Protein AF-A0A1E1W5B9-F1 (afdb_monomer)

Sequence (119 aa):
MSLGGGQNPEGPNAGGIFVQFNQDCTSLVAGSSSGYHLFALTADDGLEEIYASRSGQDTCLVDRLFSSSLVAVVTVAAPRKLIVCHYKKGTEICNYSYSNTILAVKLNRSVSSELRASE

Secondary structure (DSSP, 8-state):
----------STTSS--EEEE-TTSSEEEEEETTEEEEEEEPTTS-EEEEEE--S---EEEEEE-TTSSEEEEEETTEEEEEEEEETTTTEEEEEEE-SS--------SS--S------

Solvent-accessible surface area (backbone atoms only — not comparable to full-atom values): 7371 Å² total; per-residue (Å²): 138,87,84,87,79,88,80,80,75,91,52,103,63,80,73,50,76,48,76,43,66,26,87,79,68,52,29,36,33,42,30,24,56,59,15,43,35,36,30,37,55,45,98,83,80,42,79,44,81,78,46,69,52,83,79,56,48,32,39,75,46,69,40,47,38,59,94,57,54,42,36,40,40,25,29,64,92,41,44,32,36,45,36,32,28,32,69,89,77,72,41,79,76,47,78,46,80,51,97,56,72,65,88,78,78,82,72,72,95,66,85,66,93,65,87,70,74,84,126

InterPro domains:
  IPR048720 PROPPIN [PF21032] (20-110)
  IPR048720 PROPPIN [PTHR11227] (17-110)

Mean predicted aligned error: 9.06 Å

Nearest PDB structures (foldseek):
  7xfr-assembly1_C-2  TM=9.505E-01  e=5.021E-10  Homo sapiens
  7f69-assembly1_A  TM=9.357E-01  e=1.981E-09  Homo sapiens
  7mu2-assembly1_A  TM=9.434E-01  e=2.910E-09  Homo sapiens
  7mu2-assembly2_C  TM=9.429E-01  e=3.625E-09  Homo sapiens
  5g04-assembly1_R  TM=6.379E-01  e=1.544E-02  Homo sapiens

pLDDT: mean 82.88, std 21.17, range [27.62, 97.56]

Foldseek 3Di:
DDDDDDDDPPDPPPFDWDKDAAPVNQKMWIFTLQGIWIWGQDPVRDTDTPDDDPPRFHWDAWYDEHPAQWIWTATPVQQQWIWIARRVVRDTDDIDGDPDGQPYDHDYPDPPVDPDPPD

Structure (mmCIF, N/CA/C/O backbone):
data_AF-A0A1E1W5B9-F1
#
_entry.id   AF-A0A1E1W5B9-F1
#
loop_
_atom_site.group_PDB
_atom_site.id
_atom_site.type_symbol
_atom_site.label_atom_id
_atom_site.label_alt_id
_atom_site.label_comp_id
_atom_site.label_asym_id
_atom_site.label_entity_id
_atom_site.label_seq_id
_atom_site.pdbx_PDB_ins_code
_atom_site.Cartn_x
_atom_site.Cartn_y
_atom_site.Cartn_z
_atom_site.occupancy
_atom_site.B_iso_or_equiv
_atom_site.auth_seq_id
_atom_site.auth_comp_id
_atom_site.auth_asym_id
_atom_site.auth_atom_id
_atom_site.pdbx_PDB_model_num
ATOM 1 N N . MET A 1 1 ? 1.261 -19.633 42.715 1.00 42.25 1 MET A N 1
ATOM 2 C CA . MET A 1 1 ? 1.049 -20.311 41.418 1.00 42.25 1 MET A CA 1
ATOM 3 C C . MET A 1 1 ? -0.449 -20.350 41.161 1.00 42.25 1 MET A C 1
ATOM 5 O O . MET A 1 1 ? -1.175 -20.672 42.092 1.00 42.25 1 MET A O 1
ATOM 9 N N . SER A 1 2 ? -0.866 -20.038 39.932 1.00 40.19 2 SER A N 1
ATOM 10 C CA . SER A 1 2 ? -2.245 -19.935 39.417 1.00 40.19 2 SER A CA 1
ATOM 11 C C . SER A 1 2 ? -2.853 -18.528 39.330 1.00 40.19 2 SER A C 1
ATOM 13 O O . SER A 1 2 ? -2.417 -17.604 40.013 1.00 40.19 2 SER A O 1
ATOM 15 N N . LEU A 1 3 ? -3.886 -18.471 38.479 1.00 33.56 3 LEU A N 1
ATOM 16 C CA . LEU A 1 3 ? -4.532 -17.383 37.730 1.00 33.56 3 LEU A CA 1
ATOM 17 C C . LEU A 1 3 ? -3.819 -17.113 36.389 1.00 33.56 3 LEU A C 1
ATOM 19 O O . LEU A 1 3 ? -2.751 -16.524 36.366 1.00 33.56 3 LEU A O 1
ATOM 23 N N . GLY A 1 4 ? -4.275 -17.589 35.227 1.00 33.34 4 GLY A N 1
ATOM 24 C CA . GLY A 1 4 ? -5.644 -17.859 34.782 1.00 33.34 4 GLY A CA 1
ATOM 25 C C . GLY A 1 4 ? -6.037 -16.779 33.771 1.00 33.34 4 GLY A C 1
ATOM 26 O O . GLY A 1 4 ? -6.157 -15.619 34.142 1.00 33.34 4 GLY A O 1
ATOM 27 N N . GLY A 1 5 ? -6.210 -17.155 32.503 1.00 27.62 5 GLY A N 1
ATOM 28 C CA . GLY A 1 5 ? -6.624 -16.232 31.446 1.00 27.62 5 GLY A CA 1
ATOM 29 C C . GLY A 1 5 ? -6.317 -16.775 30.057 1.00 27.62 5 GLY A C 1
ATOM 30 O O . GLY A 1 5 ? -5.319 -16.399 29.453 1.00 27.62 5 GLY A O 1
ATOM 31 N N . GLY A 1 6 ? -7.164 -17.682 29.565 1.00 37.00 6 GLY A N 1
ATOM 32 C CA . GLY A 1 6 ? -7.157 -18.066 28.159 1.00 37.00 6 GLY A CA 1
ATOM 33 C C . GLY A 1 6 ? -7.501 -16.857 27.291 1.00 37.00 6 GLY A C 1
ATOM 34 O O . GLY A 1 6 ? -8.559 -16.257 27.456 1.00 37.00 6 GLY A O 1
ATOM 35 N N . GLN A 1 7 ? -6.605 -16.508 26.373 1.00 36.47 7 GLN A N 1
ATOM 36 C CA . GLN A 1 7 ? -6.922 -15.659 25.232 1.00 36.47 7 GLN A CA 1
ATOM 37 C C . GLN A 1 7 ? -6.970 -16.563 24.010 1.00 36.47 7 GLN A C 1
ATOM 39 O O . GLN A 1 7 ? -5.952 -17.023 23.506 1.00 36.47 7 GLN A O 1
ATOM 44 N N . ASN A 1 8 ? -8.199 -16.870 23.617 1.00 38.88 8 ASN A N 1
ATOM 45 C CA . ASN A 1 8 ? -8.548 -17.515 22.368 1.00 38.88 8 ASN A CA 1
ATOM 46 C C . ASN A 1 8 ? -8.390 -16.468 21.245 1.00 38.88 8 ASN A C 1
ATOM 48 O O . ASN A 1 8 ? -9.117 -15.472 21.286 1.00 38.88 8 ASN A O 1
ATOM 52 N N . PR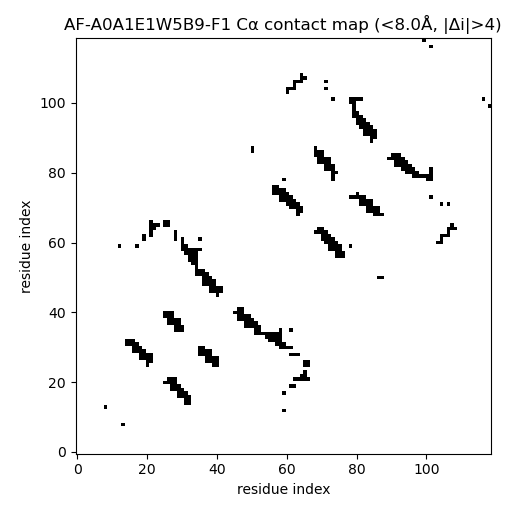O A 1 9 ? -7.469 -16.608 20.273 1.00 41.28 9 PRO A N 1
ATOM 53 C CA . PRO A 1 9 ? -7.375 -15.671 19.168 1.00 41.28 9 PRO A CA 1
ATOM 54 C C . PRO A 1 9 ? -8.223 -16.190 17.998 1.00 41.28 9 PRO A C 1
ATOM 56 O O . PRO A 1 9 ? -7.698 -16.576 16.960 1.00 41.28 9 PRO A O 1
ATOM 59 N N . GLU A 1 10 ? -9.547 -16.215 18.151 1.00 40.22 10 GLU A N 1
ATOM 60 C CA . GLU A 1 10 ? -10.468 -16.483 17.034 1.00 40.22 10 GLU A CA 1
ATOM 61 C C . GLU A 1 10 ? -10.787 -15.190 16.271 1.00 40.22 10 GLU A C 1
ATOM 63 O O . GLU A 1 10 ? -11.912 -14.697 16.228 1.00 40.22 10 GLU A O 1
ATOM 68 N N . GLY A 1 11 ? -9.750 -14.632 15.650 1.00 44.94 11 GLY A N 1
ATOM 69 C CA . GLY A 1 11 ? -9.855 -13.657 14.571 1.00 44.94 11 GLY A CA 1
ATOM 70 C C . GLY A 1 11 ? -8.772 -13.988 13.543 1.00 44.94 11 GLY A C 1
ATOM 71 O O . GLY A 1 11 ? -7.653 -14.292 13.953 1.00 44.94 11 GLY A O 1
ATOM 72 N N . PRO A 1 12 ? -9.045 -13.954 12.227 1.00 46.03 12 PRO A N 1
ATOM 73 C CA . PRO A 1 12 ? -8.188 -14.572 11.207 1.00 46.03 12 PRO A CA 1
ATOM 74 C C . PRO A 1 12 ? -6.785 -13.954 11.035 1.00 46.03 12 PRO A C 1
ATOM 76 O O . PRO A 1 12 ? -6.081 -14.336 10.111 1.00 46.03 12 PRO A O 1
ATOM 79 N N . ASN A 1 13 ? -6.356 -13.019 11.891 1.00 47.75 13 ASN A N 1
ATOM 80 C CA . ASN A 1 13 ? -5.062 -12.342 11.794 1.00 47.75 13 ASN A CA 1
ATOM 81 C C . ASN A 1 13 ? -4.496 -11.891 13.156 1.00 47.75 13 ASN A C 1
ATOM 83 O O . ASN A 1 13 ? -4.023 -10.766 13.310 1.00 47.75 13 ASN A O 1
ATOM 87 N N . ALA A 1 14 ? -4.499 -12.765 14.163 1.00 46.81 14 ALA A N 1
ATOM 88 C CA . ALA A 1 14 ? -3.685 -12.556 15.363 1.00 46.81 14 ALA A CA 1
ATOM 89 C C . ALA A 1 14 ? -2.198 -12.850 15.055 1.00 46.81 14 ALA A C 1
ATOM 91 O O . ALA A 1 14 ? -1.689 -13.921 15.370 1.00 46.81 14 ALA A O 1
ATOM 92 N N . GLY A 1 15 ? -1.512 -11.917 14.383 1.00 55.44 15 GLY A N 1
ATOM 93 C CA . GLY A 1 15 ? -0.068 -12.004 14.102 1.00 55.44 15 GLY A CA 1
ATOM 94 C C . GLY A 1 15 ? 0.327 -12.699 12.791 1.00 55.44 15 GLY A C 1
ATOM 95 O O . GLY A 1 15 ? 1.470 -13.130 12.654 1.00 55.44 15 GLY A O 1
ATOM 96 N N . GLY A 1 16 ? -0.596 -12.822 11.834 1.00 73.12 16 GLY A N 1
ATOM 97 C CA . GLY A 1 16 ? -0.326 -13.404 10.517 1.00 73.12 16 GLY A CA 1
ATOM 98 C C . GLY A 1 16 ? 0.474 -12.476 9.595 1.00 73.12 16 GLY A C 1
ATOM 99 O O . GLY A 1 16 ? 0.331 -11.255 9.643 1.00 73.12 16 GLY A O 1
ATOM 100 N N . ILE A 1 17 ? 1.305 -13.069 8.736 1.00 86.19 17 ILE A N 1
ATOM 101 C CA . ILE A 1 17 ? 1.922 -12.384 7.593 1.00 86.19 17 ILE A CA 1
ATOM 102 C C . ILE A 1 17 ? 0.958 -12.503 6.412 1.00 86.19 17 ILE A C 1
ATOM 104 O O . ILE A 1 17 ? 0.475 -13.600 6.128 1.00 86.19 17 ILE A O 1
ATOM 108 N N . PHE A 1 18 ? 0.705 -11.407 5.698 1.00 91.19 18 PHE A N 1
ATOM 109 C CA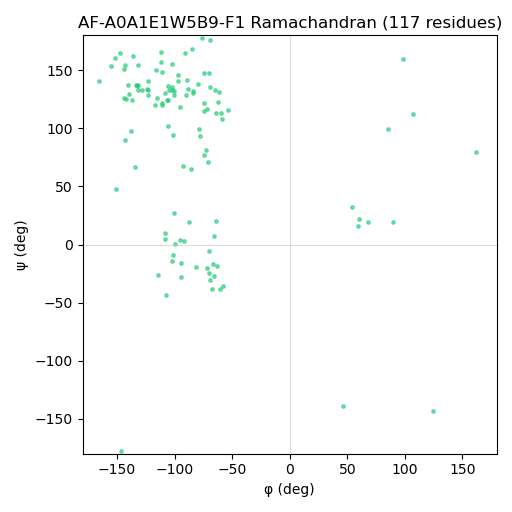 . PHE A 1 18 ? -0.022 -11.443 4.428 1.00 91.19 18 PHE A CA 1
ATOM 110 C C . PHE A 1 18 ? 0.872 -10.989 3.280 1.00 91.19 18 PHE A C 1
ATOM 112 O O . PHE A 1 18 ? 1.766 -10.163 3.461 1.00 91.19 18 PHE A O 1
ATOM 119 N N . VAL A 1 19 ? 0.608 -11.520 2.088 1.00 94.81 19 VAL A N 1
ATOM 120 C CA . VAL A 1 19 ? 1.316 -11.152 0.861 1.00 94.81 19 VAL A CA 1
ATOM 121 C C . VAL A 1 19 ? 0.308 -10.876 -0.244 1.00 94.81 19 VAL A C 1
ATOM 123 O O . VAL A 1 19 ? -0.665 -11.614 -0.402 1.00 94.81 19 VAL A O 1
ATOM 126 N N . GLN A 1 20 ? 0.535 -9.817 -1.016 1.00 94.88 20 GLN A N 1
ATOM 127 C CA . GLN A 1 20 ? -0.337 -9.438 -2.121 1.00 94.88 20 GLN A CA 1
ATOM 128 C C . GLN A 1 20 ? 0.464 -8.881 -3.294 1.00 94.88 20 GLN A C 1
ATOM 130 O O . GLN A 1 20 ? 1.206 -7.917 -3.138 1.00 94.88 20 GLN A O 1
ATOM 135 N N . PHE A 1 21 ? 0.272 -9.457 -4.481 1.00 96.62 21 PHE A N 1
ATOM 136 C CA . PHE A 1 21 ? 0.749 -8.853 -5.723 1.00 96.62 21 PHE A CA 1
ATOM 137 C C . PHE A 1 21 ? -0.056 -7.602 -6.066 1.00 96.62 21 PHE A C 1
ATOM 139 O O . PHE A 1 21 ? -1.264 -7.528 -5.814 1.00 96.62 21 PHE A O 1
ATOM 146 N N . ASN A 1 22 ? 0.617 -6.646 -6.696 1.00 95.88 22 ASN A N 1
ATOM 147 C CA . ASN A 1 22 ? -0.052 -5.561 -7.392 1.00 95.88 22 ASN A CA 1
ATOM 148 C C . ASN A 1 22 ? -0.772 -6.081 -8.659 1.00 95.88 22 ASN A C 1
ATOM 150 O O . ASN A 1 22 ? -0.702 -7.252 -9.029 1.00 95.88 22 ASN A O 1
ATOM 154 N N . GLN A 1 23 ? -1.491 -5.187 -9.328 1.00 95.38 23 GLN A N 1
ATOM 155 C CA . GLN A 1 23 ? -2.438 -5.496 -10.402 1.00 95.38 23 GLN A CA 1
ATOM 156 C C . GLN A 1 23 ? -1.784 -6.086 -11.663 1.00 95.38 23 GLN A C 1
ATOM 158 O O . GLN A 1 23 ? -2.458 -6.792 -12.406 1.00 95.38 23 GLN A O 1
ATOM 163 N N . ASP A 1 24 ? -0.510 -5.777 -11.923 1.00 95.25 24 ASP A N 1
ATOM 164 C CA . ASP A 1 24 ? 0.256 -6.247 -13.087 1.00 95.25 24 ASP A CA 1
ATOM 165 C C . ASP A 1 24 ? 1.325 -7.292 -12.727 1.00 95.25 24 ASP A C 1
ATOM 167 O O . ASP A 1 24 ? 2.151 -7.636 -13.568 1.00 95.25 24 ASP A O 1
ATOM 171 N N . CYS A 1 25 ? 1.305 -7.802 -11.490 1.00 95.44 25 CYS A N 1
ATOM 172 C CA . CYS A 1 25 ? 2.245 -8.804 -10.989 1.00 95.44 25 CYS A CA 1
ATOM 173 C C . CYS A 1 25 ? 3.724 -8.406 -11.148 1.00 95.44 25 CYS A C 1
ATOM 175 O O . CYS A 1 25 ? 4.567 -9.273 -11.339 1.00 95.44 25 CYS A O 1
ATOM 177 N N . THR A 1 26 ? 4.052 -7.114 -11.058 1.00 95.88 26 THR A N 1
ATOM 178 C CA . THR A 1 26 ? 5.443 -6.610 -11.102 1.00 95.88 26 THR A CA 1
ATOM 179 C C . THR A 1 26 ? 5.997 -6.255 -9.724 1.00 95.88 26 THR A C 1
ATOM 181 O O . THR A 1 26 ? 7.181 -5.959 -9.565 1.00 95.88 26 THR A O 1
ATOM 184 N N . SER A 1 27 ? 5.148 -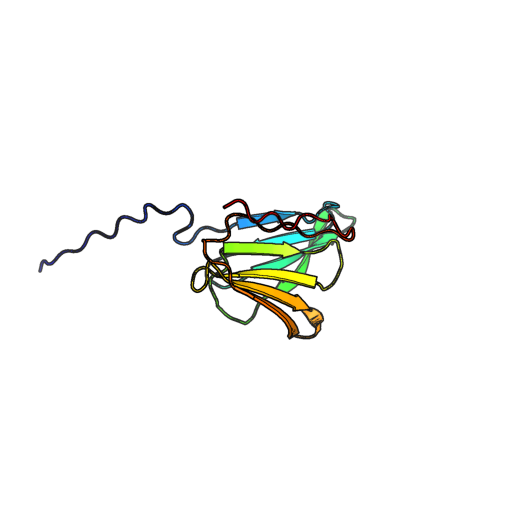6.253 -8.699 1.00 96.69 27 SER A N 1
ATOM 185 C CA . SER A 1 27 ? 5.560 -6.041 -7.318 1.00 96.69 27 SER A CA 1
ATOM 186 C C . SER A 1 27 ? 4.620 -6.739 -6.352 1.00 96.69 27 SER A C 1
ATOM 188 O O . SER A 1 27 ? 3.479 -7.056 -6.691 1.00 96.69 27 SER A O 1
ATOM 190 N N . LEU A 1 28 ? 5.095 -6.954 -5.133 1.00 96.62 28 LEU A N 1
ATOM 191 C CA . LEU A 1 28 ? 4.287 -7.483 -4.050 1.00 96.62 28 LEU A CA 1
ATOM 192 C C . LEU A 1 28 ? 4.462 -6.661 -2.782 1.00 96.62 28 LEU A C 1
ATOM 194 O O . LEU A 1 28 ? 5.481 -6.006 -2.557 1.00 96.62 28 LEU A O 1
ATOM 198 N N . VAL A 1 29 ? 3.437 -6.716 -1.952 1.00 96.69 29 VAL A N 1
ATOM 199 C CA . VAL A 1 29 ? 3.439 -6.204 -0.593 1.00 96.69 29 VAL A CA 1
ATOM 200 C C . VAL A 1 29 ? 3.499 -7.385 0.356 1.00 96.69 29 VAL A C 1
ATOM 202 O O . VAL A 1 29 ? 2.759 -8.346 0.157 1.00 96.69 29 VAL A O 1
ATOM 205 N N . ALA A 1 30 ? 4.326 -7.296 1.393 1.00 95.06 30 ALA A N 1
ATOM 206 C CA . ALA A 1 30 ? 4.277 -8.193 2.541 1.00 95.06 30 ALA A CA 1
ATOM 207 C C . ALA A 1 30 ? 3.945 -7.381 3.794 1.00 95.06 30 ALA A C 1
ATOM 209 O O . ALA A 1 30 ? 4.681 -6.455 4.131 1.00 95.06 30 ALA A O 1
ATOM 210 N N . GLY A 1 31 ? 2.843 -7.696 4.468 1.00 93.44 31 GLY A N 1
ATOM 211 C CA . GLY A 1 31 ? 2.457 -7.053 5.720 1.00 93.44 31 GLY A CA 1
ATOM 212 C C . GLY A 1 31 ? 2.555 -7.996 6.909 1.00 93.44 31 GLY A C 1
ATOM 213 O O . GLY A 1 31 ? 2.372 -9.206 6.780 1.00 93.44 31 GLY A O 1
ATOM 214 N N . SER A 1 32 ? 2.873 -7.427 8.064 1.00 90.81 32 SER A N 1
ATOM 215 C CA . SER A 1 32 ? 3.053 -8.112 9.340 1.00 90.81 32 SER A CA 1
ATOM 216 C C . SER A 1 32 ? 2.598 -7.214 10.500 1.00 90.81 32 SER A C 1
ATOM 218 O O . SER A 1 32 ? 2.160 -6.071 10.309 1.00 90.81 32 SER A O 1
ATOM 220 N N . SER A 1 33 ? 2.760 -7.705 11.730 1.00 88.81 33 SER A N 1
ATOM 221 C CA . SER A 1 33 ? 2.579 -6.904 12.946 1.00 88.81 33 SER A CA 1
ATOM 222 C C . SER A 1 33 ? 3.577 -5.745 13.068 1.00 88.81 33 SER A C 1
ATOM 224 O O . SER A 1 33 ? 3.318 -4.790 13.781 1.00 88.81 33 SER A O 1
ATOM 226 N N . SER A 1 34 ? 4.702 -5.760 12.347 1.00 87.81 34 SER A N 1
ATOM 227 C CA . SER A 1 34 ? 5.689 -4.671 12.386 1.00 87.81 34 SER A CA 1
ATOM 228 C C . SER A 1 34 ? 5.514 -3.630 11.274 1.00 87.81 34 SER A C 1
ATOM 230 O O . SER A 1 34 ? 6.329 -2.713 11.164 1.00 87.81 34 SER A O 1
ATOM 232 N N . GLY A 1 35 ? 4.475 -3.750 10.443 1.00 92.50 35 GLY A N 1
ATOM 233 C CA . GLY A 1 35 ? 4.217 -2.848 9.323 1.00 92.50 35 GLY A CA 1
ATOM 234 C C . GLY A 1 35 ? 4.101 -3.591 7.999 1.00 92.50 35 GLY A C 1
ATOM 235 O O . GLY A 1 35 ? 3.537 -4.677 7.937 1.00 92.50 35 GLY A O 1
ATOM 236 N N . TYR A 1 36 ? 4.606 -2.985 6.927 1.00 95.19 36 TYR A N 1
ATOM 237 C CA . TYR A 1 36 ? 4.599 -3.584 5.597 1.00 95.19 36 TYR A CA 1
ATOM 238 C C . TYR A 1 36 ? 5.868 -3.250 4.820 1.00 95.19 36 TYR A C 1
ATOM 240 O O . TYR A 1 36 ? 6.493 -2.209 5.035 1.00 95.19 36 TYR A O 1
ATOM 248 N N . HIS A 1 37 ? 6.194 -4.127 3.883 1.00 96.06 37 HIS A N 1
ATOM 249 C CA . HIS A 1 37 ? 7.320 -4.035 2.971 1.00 96.06 37 HIS A CA 1
ATOM 250 C C . HIS A 1 37 ? 6.800 -4.095 1.536 1.00 96.06 37 HIS A C 1
ATOM 252 O O . HIS A 1 37 ? 5.867 -4.842 1.235 1.00 96.06 37 HIS A O 1
ATOM 258 N N . LEU A 1 38 ? 7.384 -3.290 0.654 1.00 97.12 38 LEU A N 1
ATOM 259 C CA . LEU A 1 38 ? 7.118 -3.315 -0.779 1.00 97.12 38 LEU A CA 1
ATOM 260 C C . LEU A 1 38 ? 8.335 -3.905 -1.479 1.00 97.12 38 LEU A C 1
ATOM 262 O O . LEU A 1 38 ? 9.451 -3.423 -1.282 1.00 97.12 38 LEU A O 1
ATOM 266 N N . PHE A 1 39 ? 8.095 -4.871 -2.355 1.00 97.56 39 PHE A N 1
ATOM 267 C CA . PHE A 1 39 ? 9.127 -5.504 -3.161 1.00 97.56 39 PHE A CA 1
ATOM 268 C C . PHE A 1 39 ? 8.796 -5.374 -4.641 1.00 97.56 39 PHE A C 1
ATOM 270 O O . PHE A 1 39 ? 7.663 -5.637 -5.040 1.00 97.56 39 PHE A O 1
ATOM 277 N N . ALA A 1 40 ? 9.763 -4.975 -5.458 1.00 97.31 40 ALA A N 1
ATOM 278 C CA . ALA A 1 40 ? 9.677 -5.081 -6.909 1.00 97.31 40 ALA A CA 1
ATOM 279 C C . ALA A 1 40 ? 10.232 -6.437 -7.359 1.00 97.31 40 ALA A C 1
ATOM 281 O O . ALA A 1 40 ? 11.217 -6.916 -6.797 1.00 97.31 40 ALA A O 1
ATOM 282 N N . LEU A 1 41 ? 9.598 -7.039 -8.363 1.00 96.06 41 LEU A N 1
ATOM 283 C CA . LEU A 1 41 ? 10.151 -8.199 -9.053 1.00 96.06 41 LEU A CA 1
ATOM 284 C C . LEU A 1 41 ? 11.117 -7.719 -10.133 1.00 96.06 41 LEU A C 1
ATOM 286 O O . LEU A 1 41 ? 10.792 -6.812 -10.907 1.00 96.06 41 LEU A O 1
ATOM 290 N N . THR A 1 42 ? 12.302 -8.313 -10.174 1.00 93.44 42 THR A N 1
ATOM 291 C CA . THR A 1 42 ? 13.327 -7.997 -11.170 1.00 93.44 42 THR A CA 1
ATOM 292 C C . THR A 1 42 ? 13.191 -8.910 -12.393 1.00 93.44 42 THR A C 1
ATOM 294 O O . THR A 1 42 ? 12.486 -9.916 -12.367 1.00 93.44 42 THR A O 1
ATOM 297 N N . ALA A 1 43 ? 13.834 -8.547 -13.508 1.00 90.44 43 ALA A N 1
ATOM 298 C CA . ALA A 1 43 ? 13.732 -9.298 -14.766 1.00 90.44 43 ALA A CA 1
ATOM 299 C C . ALA A 1 43 ? 14.366 -10.704 -14.708 1.00 90.44 43 ALA A C 1
ATOM 301 O O . ALA A 1 43 ? 14.103 -11.530 -15.576 1.00 90.44 43 ALA A O 1
ATOM 302 N N . ASP A 1 44 ? 15.211 -10.948 -13.710 1.00 93.38 44 ASP A N 1
ATOM 303 C CA . ASP A 1 44 ? 15.890 -12.206 -13.401 1.00 93.38 44 ASP A CA 1
ATOM 304 C C . ASP A 1 44 ? 15.209 -12.982 -12.256 1.00 93.38 44 ASP A C 1
ATOM 306 O O . ASP A 1 44 ? 15.869 -13.732 -11.542 1.00 93.38 44 ASP A O 1
ATOM 310 N N . ASP A 1 45 ? 13.896 -12.791 -12.068 1.00 86.19 45 ASP A N 1
ATOM 311 C CA . ASP A 1 45 ? 13.068 -13.442 -11.036 1.00 86.19 45 ASP A CA 1
ATOM 312 C C . ASP A 1 45 ? 13.516 -13.169 -9.582 1.00 86.19 45 ASP A C 1
ATOM 314 O O . ASP A 1 45 ? 13.187 -13.908 -8.650 1.00 86.19 45 ASP A O 1
ATOM 318 N N . GLY A 1 46 ? 14.255 -12.081 -9.365 1.00 93.44 46 GLY A N 1
ATOM 319 C CA . GLY A 1 46 ? 14.661 -11.608 -8.047 1.00 93.44 46 GLY A CA 1
ATOM 320 C C . GLY A 1 46 ? 13.608 -10.732 -7.361 1.00 93.44 46 GLY A C 1
ATOM 321 O O . GLY A 1 46 ? 12.637 -10.267 -7.962 1.00 93.44 46 GLY A O 1
ATOM 322 N N . LEU A 1 47 ? 13.829 -10.484 -6.067 1.00 95.38 47 LEU A N 1
ATOM 323 C CA . LEU A 1 47 ? 13.069 -9.525 -5.264 1.00 95.38 47 LEU A CA 1
ATOM 324 C C . LEU A 1 47 ? 13.980 -8.381 -4.812 1.00 95.38 47 LEU A C 1
ATOM 326 O O . LEU A 1 47 ? 14.984 -8.611 -4.139 1.00 95.38 47 LEU A O 1
ATOM 330 N N . GLU A 1 48 ? 13.575 -7.148 -5.098 1.00 96.75 48 GLU A N 1
ATOM 331 C CA . GLU A 1 48 ? 14.207 -5.938 -4.570 1.00 96.75 48 GLU A CA 1
ATOM 332 C C . GLU A 1 48 ? 13.258 -5.249 -3.585 1.00 96.75 48 GLU A C 1
ATOM 334 O O . GLU A 1 48 ? 12.147 -4.866 -3.953 1.00 96.75 48 GLU A O 1
ATOM 339 N N . GLU A 1 49 ? 13.682 -5.055 -2.334 1.00 96.81 49 GLU A N 1
ATOM 340 C CA . GLU A 1 49 ? 12.923 -4.237 -1.385 1.00 96.81 49 GLU A CA 1
ATOM 341 C C . GLU A 1 49 ? 13.021 -2.757 -1.767 1.00 96.81 49 GLU A C 1
ATOM 343 O O . GLU A 1 49 ? 14.088 -2.150 -1.715 1.00 96.81 49 GLU A O 1
ATOM 348 N N . ILE A 1 50 ? 11.886 -2.151 -2.114 1.00 97.06 50 ILE A N 1
ATOM 349 C CA . ILE A 1 50 ? 11.824 -0.743 -2.535 1.00 97.06 50 ILE A CA 1
ATOM 350 C C . ILE A 1 50 ? 11.315 0.186 -1.428 1.00 97.06 50 ILE A C 1
ATOM 352 O O . ILE A 1 50 ? 11.382 1.412 -1.570 1.00 97.06 50 ILE A O 1
ATOM 356 N N . TYR A 1 51 ? 10.733 -0.376 -0.364 1.00 96.69 51 TYR A N 1
ATOM 357 C CA . TYR A 1 51 ? 10.258 0.367 0.799 1.00 96.69 51 TYR A CA 1
ATOM 358 C C . TYR A 1 51 ? 9.960 -0.560 1.979 1.00 96.69 51 TYR A C 1
ATOM 360 O O . TYR A 1 51 ? 9.310 -1.587 1.806 1.00 96.69 51 TYR A O 1
ATOM 368 N N . ALA A 1 52 ? 10.310 -0.111 3.182 1.00 94.94 52 ALA A N 1
ATOM 369 C CA . ALA A 1 52 ? 9.864 -0.686 4.444 1.00 94.94 52 ALA A CA 1
ATOM 370 C C . ALA A 1 52 ? 9.167 0.396 5.283 1.00 94.94 52 ALA A C 1
ATOM 372 O O . ALA A 1 52 ? 9.706 1.493 5.490 1.00 94.94 52 ALA A O 1
ATOM 373 N N . SER A 1 53 ? 7.957 0.102 5.761 1.00 92.12 53 SER A N 1
ATOM 374 C CA . SER A 1 53 ? 7.218 1.003 6.643 1.00 92.12 53 SER A CA 1
ATOM 375 C C . SER A 1 53 ? 7.939 1.161 7.976 1.00 92.12 53 SER A C 1
ATOM 377 O O . SER A 1 53 ? 8.323 0.185 8.612 1.00 92.12 53 SER A O 1
ATOM 379 N N . ARG A 1 54 ? 8.079 2.408 8.433 1.00 84.12 54 ARG A N 1
ATOM 380 C CA . ARG A 1 54 ? 8.728 2.741 9.713 1.00 84.12 54 ARG A CA 1
ATOM 381 C C . ARG A 1 54 ? 7.748 3.009 10.853 1.00 84.12 54 ARG A C 1
ATOM 383 O O . ARG A 1 54 ? 8.178 3.358 11.945 1.00 84.12 54 ARG A O 1
ATOM 390 N N . SER A 1 55 ? 6.442 2.905 10.608 1.00 76.25 55 SER A N 1
ATOM 391 C CA . SER A 1 55 ? 5.430 3.259 11.609 1.00 76.25 55 SER A CA 1
ATOM 392 C C . SER A 1 55 ? 5.344 2.253 12.763 1.00 76.25 55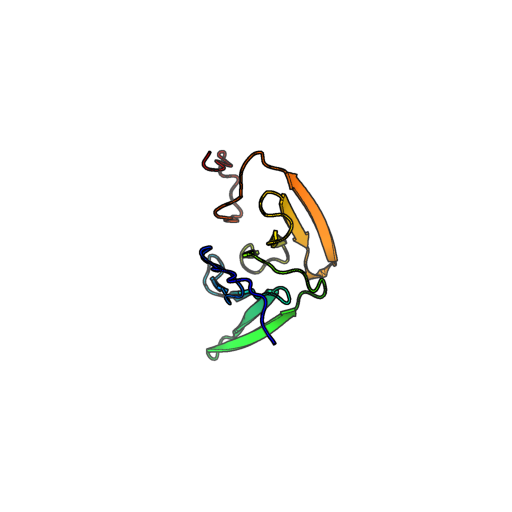 SER A C 1
ATOM 394 O O . SER A 1 55 ? 4.799 2.590 13.814 1.00 76.25 55 SER A O 1
ATOM 396 N N . GLY A 1 56 ? 5.841 1.024 12.563 1.00 75.88 56 GLY A N 1
ATOM 397 C CA . GLY A 1 56 ? 5.718 -0.073 13.527 1.00 75.88 56 GLY A CA 1
ATOM 398 C C . GLY A 1 56 ? 4.266 -0.424 13.860 1.00 75.88 56 GLY A C 1
ATOM 399 O O . GLY A 1 56 ? 4.017 -1.029 14.892 1.00 75.88 56 GLY A O 1
ATOM 400 N N . GLN A 1 57 ? 3.311 0.031 13.043 1.00 83.00 57 GLN A N 1
ATOM 401 C CA . GLN A 1 57 ? 1.893 -0.228 13.246 1.00 83.00 57 GLN A CA 1
ATOM 402 C C . GLN A 1 57 ? 1.516 -1.509 12.519 1.00 83.00 57 GLN A C 1
ATOM 404 O O . GLN A 1 57 ? 1.745 -1.612 11.312 1.00 83.00 57 GLN A O 1
ATOM 409 N N . ASP A 1 58 ? 0.865 -2.417 13.232 1.00 85.81 58 ASP A N 1
ATOM 410 C CA . ASP A 1 58 ? 0.283 -3.633 12.685 1.00 85.81 58 ASP A CA 1
ATOM 411 C C . ASP A 1 58 ? -0.644 -3.296 11.513 1.00 85.81 58 ASP A C 1
ATOM 413 O O . ASP A 1 58 ? -1.676 -2.627 11.668 1.00 85.81 58 ASP A O 1
ATOM 417 N N . THR A 1 59 ? -0.275 -3.759 10.320 1.00 86.69 59 THR A N 1
ATOM 418 C CA . THR A 1 59 ? -1.108 -3.596 9.126 1.00 86.69 59 THR A CA 1
ATOM 419 C C . THR A 1 59 ? -1.931 -4.847 8.889 1.00 86.69 59 THR A C 1
ATOM 421 O O . THR A 1 59 ? -1.448 -5.956 9.096 1.00 86.69 59 THR A O 1
ATOM 424 N N . CYS A 1 60 ? -3.183 -4.675 8.468 1.00 88.38 60 CYS A N 1
ATOM 425 C CA . CYS A 1 60 ? -4.047 -5.799 8.104 1.00 88.38 60 CYS A CA 1
ATOM 426 C C . CYS A 1 60 ? -4.404 -5.814 6.618 1.00 88.38 60 CYS A C 1
ATOM 428 O O . CYS A 1 60 ? -4.654 -6.887 6.080 1.00 88.38 60 CYS A O 1
ATOM 430 N N . LEU A 1 61 ? -4.408 -4.654 5.951 1.00 93.38 61 LEU A N 1
ATOM 431 C CA . LEU A 1 61 ? -4.613 -4.546 4.508 1.00 93.38 61 LEU A CA 1
ATOM 432 C C . LEU A 1 61 ? -3.660 -3.503 3.939 1.00 93.38 61 LEU A C 1
ATOM 434 O O . LEU A 1 61 ? -3.604 -2.374 4.434 1.00 93.38 61 LEU A O 1
ATOM 438 N N . VAL A 1 62 ? -2.942 -3.870 2.880 1.00 95.00 62 VAL A N 1
ATOM 439 C CA . VAL A 1 62 ? -2.110 -2.943 2.117 1.00 95.00 62 VAL A CA 1
ATOM 440 C C . VAL A 1 62 ? -2.201 -3.286 0.635 1.00 95.00 62 VAL A C 1
ATOM 442 O O . VAL A 1 62 ? -1.916 -4.416 0.251 1.00 95.00 62 VAL A O 1
ATOM 445 N N . ASP A 1 63 ? -2.561 -2.302 -0.188 1.00 94.88 63 ASP A N 1
ATOM 446 C CA . ASP A 1 63 ? -2.611 -2.446 -1.646 1.00 94.88 63 ASP A CA 1
ATOM 447 C C . ASP A 1 63 ? -1.820 -1.320 -2.322 1.00 94.88 63 ASP A C 1
ATOM 449 O O . ASP A 1 63 ? -1.948 -0.141 -1.969 1.00 94.88 63 ASP A O 1
ATOM 453 N N . ARG A 1 64 ? -0.981 -1.682 -3.296 1.00 96.31 64 ARG A N 1
ATOM 454 C CA . ARG A 1 64 ? -0.150 -0.742 -4.061 1.00 96.31 64 ARG A CA 1
ATOM 455 C C . ARG A 1 64 ? -0.789 -0.508 -5.423 1.00 96.31 64 ARG A C 1
ATOM 457 O O . ARG A 1 64 ? -1.147 -1.451 -6.122 1.00 96.31 64 ARG A O 1
ATOM 464 N N . LEU A 1 65 ? -0.895 0.752 -5.842 1.00 96.31 65 LEU A N 1
ATOM 465 C CA . LEU A 1 65 ? -1.399 1.070 -7.178 1.00 96.31 65 LEU A CA 1
ATOM 466 C C . LEU A 1 65 ? -0.297 0.865 -8.229 1.00 96.31 65 LEU A C 1
ATOM 468 O O . LEU A 1 65 ? 0.535 1.757 -8.432 1.00 96.31 65 LEU A O 1
ATOM 472 N N . PHE A 1 66 ? -0.320 -0.269 -8.929 1.00 94.88 66 PHE A N 1
ATOM 473 C CA . PHE A 1 66 ? 0.661 -0.678 -9.942 1.00 94.88 66 PHE A CA 1
ATOM 474 C C . PHE A 1 66 ? 2.097 -0.447 -9.433 1.00 94.88 66 PHE A C 1
ATOM 476 O O . PHE A 1 66 ? 2.394 -0.667 -8.261 1.00 94.88 66 PHE A O 1
ATOM 483 N N . SER A 1 67 ? 2.988 0.053 -10.287 1.00 94.19 67 SER A N 1
ATOM 484 C CA . SER A 1 67 ? 4.343 0.479 -9.916 1.00 94.19 67 SER A CA 1
ATOM 485 C C . SER A 1 67 ? 4.429 1.940 -9.452 1.00 94.19 67 SER A C 1
ATOM 487 O O . SER A 1 67 ? 5.507 2.537 -9.435 1.00 94.19 67 SER A O 1
ATOM 489 N N . SER A 1 68 ? 3.307 2.552 -9.054 1.00 95.81 68 SER A N 1
ATOM 490 C CA . SER A 1 68 ? 3.302 3.923 -8.530 1.00 95.81 68 SER A CA 1
ATOM 491 C C . SER A 1 68 ? 3.830 3.999 -7.090 1.00 95.81 68 SER A C 1
ATOM 493 O O . SER A 1 68 ? 4.189 2.990 -6.475 1.00 95.81 68 SER A O 1
ATOM 495 N N . SER A 1 69 ? 3.896 5.226 -6.561 1.00 96.62 69 SER A N 1
ATOM 496 C CA . SER A 1 69 ? 4.205 5.483 -5.151 1.00 96.62 69 SER A CA 1
ATOM 497 C C . SER A 1 69 ? 2.976 5.570 -4.239 1.00 96.62 69 SER A C 1
ATOM 499 O O . SER A 1 69 ? 3.135 5.863 -3.057 1.00 96.62 69 SER A O 1
ATOM 501 N N . LEU A 1 70 ? 1.773 5.347 -4.777 1.00 96.88 70 LEU A N 1
ATOM 502 C CA . LEU A 1 70 ? 0.527 5.347 -4.015 1.00 96.88 70 LEU A CA 1
ATOM 503 C C . LEU A 1 70 ? 0.287 3.987 -3.368 1.00 96.88 70 LEU A C 1
ATOM 505 O O . LEU A 1 70 ? 0.330 2.954 -4.043 1.00 96.88 70 LEU A O 1
ATOM 509 N N . VAL A 1 71 ? -0.004 4.017 -2.073 1.00 96.38 71 VAL A N 1
ATOM 510 C CA . VAL A 1 71 ? -0.348 2.842 -1.272 1.00 96.38 71 VAL A CA 1
ATOM 511 C C . VAL A 1 71 ? -1.570 3.172 -0.431 1.00 96.38 71 VAL A C 1
ATOM 513 O O . VAL A 1 71 ? -1.664 4.264 0.135 1.00 96.38 71 VAL A O 1
ATOM 516 N N . ALA A 1 72 ? -2.498 2.227 -0.364 1.00 96.38 72 ALA A N 1
ATOM 517 C CA . ALA A 1 72 ? -3.608 2.255 0.568 1.00 96.38 72 ALA A CA 1
ATOM 518 C C . ALA A 1 72 ? -3.322 1.310 1.735 1.00 96.38 72 ALA A C 1
ATOM 520 O O . ALA A 1 72 ? -2.864 0.191 1.515 1.00 96.38 72 ALA A O 1
ATOM 521 N N . VAL A 1 73 ? -3.582 1.764 2.959 1.00 95.25 73 VAL A N 1
ATOM 522 C CA . VAL A 1 73 ? -3.259 1.061 4.204 1.00 95.25 73 VAL A CA 1
ATOM 523 C C . VAL A 1 73 ? -4.469 1.069 5.132 1.00 95.25 73 VAL A C 1
ATOM 525 O O . VAL A 1 73 ? -5.097 2.111 5.335 1.00 95.25 73 VAL A O 1
ATOM 528 N N . VAL A 1 74 ? -4.744 -0.082 5.741 1.00 94.75 74 VAL A N 1
ATOM 529 C CA . VAL A 1 74 ? -5.615 -0.235 6.912 1.00 94.75 74 VAL A CA 1
ATOM 530 C C . VAL A 1 74 ? -4.808 -0.931 8.006 1.00 94.75 74 VAL A C 1
ATOM 532 O O . VAL A 1 74 ? -4.101 -1.912 7.748 1.00 94.75 74 VAL A O 1
ATOM 535 N N . THR A 1 75 ? -4.883 -0.409 9.229 1.00 93.56 75 THR A N 1
ATOM 536 C CA . THR A 1 75 ? -4.167 -0.962 10.385 1.00 93.56 75 THR A CA 1
ATOM 537 C C . THR A 1 75 ? -5.094 -1.772 11.278 1.00 93.56 75 THR A C 1
ATOM 539 O O . THR A 1 75 ? -6.299 -1.520 11.337 1.00 93.56 75 THR A O 1
ATOM 542 N N . VAL A 1 76 ? -4.522 -2.710 12.034 1.00 91.50 76 VAL A N 1
ATOM 543 C CA . VAL A 1 76 ? -5.260 -3.500 13.032 1.00 91.50 76 VAL A CA 1
ATOM 544 C C . VAL A 1 76 ? -5.861 -2.592 14.110 1.00 91.50 76 VAL A C 1
ATOM 546 O O . VAL A 1 76 ? -6.996 -2.799 14.528 1.00 91.50 76 VAL A O 1
ATOM 549 N N . ALA A 1 77 ? -5.137 -1.544 14.516 1.00 92.56 77 ALA A N 1
ATOM 550 C CA . ALA A 1 77 ? -5.604 -0.578 15.512 1.00 92.56 77 ALA A CA 1
ATOM 551 C C . ALA A 1 77 ? -6.743 0.330 15.006 1.00 92.56 77 ALA A C 1
ATOM 553 O O . ALA A 1 77 ? -7.515 0.861 15.804 1.00 92.56 77 ALA A O 1
ATOM 554 N N . ALA A 1 78 ? -6.859 0.526 13.689 1.00 94.50 78 ALA A N 1
ATOM 555 C CA . ALA A 1 78 ? -7.881 1.370 13.079 1.00 94.50 78 ALA A CA 1
ATOM 556 C C . ALA A 1 78 ? -8.530 0.674 11.865 1.00 94.50 78 ALA A C 1
ATOM 558 O O . ALA A 1 78 ? -8.436 1.173 10.742 1.00 94.50 78 ALA A O 1
ATOM 559 N N . PRO A 1 79 ? -9.274 -0.430 12.076 1.00 95.25 79 PRO A N 1
ATOM 560 C CA . PRO A 1 79 ? -9.763 -1.300 10.999 1.00 95.25 79 PRO A CA 1
ATOM 561 C C . PRO A 1 79 ? -10.866 -0.665 10.132 1.00 95.25 79 PRO A C 1
ATOM 563 O O . PRO A 1 79 ? -11.306 -1.236 9.139 1.00 95.25 79 PRO A O 1
ATOM 566 N N . ARG A 1 80 ? -11.336 0.528 10.514 1.00 96.69 80 ARG A N 1
ATOM 567 C CA . ARG A 1 80 ? -12.336 1.332 9.795 1.00 96.69 80 ARG A CA 1
ATOM 568 C C . ARG A 1 80 ? -11.742 2.577 9.136 1.00 96.69 80 ARG A C 1
ATOM 570 O O . ARG A 1 80 ? -12.496 3.414 8.642 1.00 96.69 80 ARG A O 1
ATOM 577 N N . LYS A 1 81 ? -10.416 2.749 9.190 1.00 96.19 81 LYS A N 1
ATOM 578 C CA . LYS A 1 81 ? -9.716 3.890 8.595 1.00 96.19 81 LYS A CA 1
ATOM 579 C C . LYS A 1 81 ? -8.884 3.442 7.405 1.00 96.19 81 LYS A C 1
ATOM 581 O O . LYS A 1 81 ? -7.970 2.637 7.554 1.00 96.19 81 LYS A O 1
ATOM 586 N N . LEU A 1 82 ? -9.190 4.008 6.243 1.00 96.81 82 LEU A N 1
ATOM 587 C CA . LEU A 1 82 ? -8.390 3.872 5.035 1.00 96.81 82 LEU A CA 1
ATOM 588 C C . LEU A 1 82 ? -7.449 5.064 4.922 1.00 96.81 82 LEU A C 1
ATOM 590 O O . LEU A 1 82 ? -7.900 6.202 4.777 1.00 96.81 82 LEU A O 1
ATOM 594 N N . ILE A 1 83 ? -6.151 4.793 4.934 1.00 95.50 83 ILE A N 1
ATOM 595 C CA . ILE A 1 83 ? -5.114 5.799 4.723 1.00 95.50 83 ILE A CA 1
ATOM 596 C C . ILE A 1 83 ? -4.544 5.599 3.323 1.00 95.50 83 ILE A C 1
ATOM 598 O O . ILE A 1 83 ? -4.064 4.517 2.999 1.00 95.50 83 ILE A O 1
ATOM 602 N N . VAL A 1 84 ? -4.570 6.639 2.493 1.00 96.06 84 VAL A N 1
ATOM 603 C CA . VAL A 1 84 ? -3.881 6.654 1.196 1.00 96.06 84 VAL A CA 1
ATOM 604 C C . VAL A 1 84 ? -2.669 7.557 1.324 1.00 96.06 84 VAL A C 1
ATOM 606 O O . VAL A 1 84 ? -2.807 8.721 1.697 1.00 96.06 84 VAL A O 1
ATOM 609 N N . CYS A 1 85 ? -1.480 7.049 1.013 1.00 95.06 85 CYS A N 1
ATOM 610 C CA . CYS A 1 85 ? -0.234 7.792 1.164 1.00 95.06 85 CYS A CA 1
ATOM 611 C C . CYS A 1 85 ? 0.698 7.634 -0.042 1.00 95.06 85 CYS A C 1
ATOM 613 O O . CYS A 1 85 ? 0.567 6.722 -0.861 1.00 95.06 85 CYS A O 1
ATOM 615 N N . HIS A 1 86 ? 1.661 8.549 -0.145 1.00 96.38 86 HIS A N 1
ATOM 616 C CA . HIS A 1 86 ? 2.757 8.482 -1.104 1.00 96.38 86 HIS A CA 1
ATOM 617 C C . HIS A 1 86 ? 4.026 7.982 -0.404 1.00 96.38 86 HIS A C 1
ATOM 619 O O . HIS A 1 86 ? 4.786 8.791 0.139 1.00 96.38 86 HIS A O 1
ATOM 625 N N . TYR A 1 87 ? 4.315 6.678 -0.445 1.00 94.75 87 TYR A N 1
ATOM 626 C CA . TYR A 1 87 ? 5.352 6.076 0.413 1.00 94.75 87 TYR A CA 1
ATOM 627 C C . TYR A 1 87 ? 6.750 6.693 0.225 1.00 94.75 87 TYR A C 1
ATOM 629 O O . TYR A 1 87 ? 7.462 6.907 1.202 1.00 94.75 87 TYR A O 1
ATOM 637 N N . LYS A 1 88 ? 7.128 7.085 -1.006 1.00 94.62 88 LYS A N 1
ATOM 638 C CA . LYS A 1 88 ? 8.428 7.743 -1.263 1.00 94.62 88 LYS A CA 1
ATOM 639 C C . LYS A 1 88 ? 8.540 9.157 -0.682 1.00 94.62 88 LYS A C 1
ATOM 641 O O . LYS A 1 88 ? 9.637 9.595 -0.369 1.00 94.62 88 LYS A O 1
ATOM 646 N N . LYS A 1 89 ? 7.421 9.883 -0.582 1.00 94.62 89 LYS A N 1
ATOM 647 C CA . LYS A 1 89 ? 7.380 11.258 -0.053 1.00 94.62 89 LYS A CA 1
ATOM 648 C C . LYS A 1 89 ? 7.044 11.278 1.438 1.00 94.62 89 LYS A C 1
ATOM 650 O O . LYS A 1 89 ? 7.232 12.302 2.078 1.00 94.62 89 LYS A O 1
ATOM 655 N N . GLY A 1 90 ? 6.534 10.169 1.980 1.00 91.38 90 GLY A N 1
ATOM 656 C CA . GLY A 1 90 ? 6.078 10.078 3.364 1.00 91.38 90 GLY A CA 1
ATOM 657 C C . GLY A 1 90 ? 4.831 10.916 3.653 1.00 91.38 90 GLY A C 1
ATOM 658 O O . GLY A 1 90 ? 4.578 11.233 4.808 1.00 91.38 90 GLY A O 1
ATOM 659 N N . THR A 1 91 ? 4.068 11.303 2.627 1.00 94.12 91 THR A N 1
ATOM 660 C CA . THR A 1 91 ? 2.894 12.173 2.781 1.00 94.12 91 THR A CA 1
ATOM 661 C C . THR A 1 91 ? 1.607 11.364 2.755 1.00 94.12 91 THR A C 1
ATOM 663 O O . THR A 1 91 ? 1.366 10.609 1.808 1.00 94.12 91 THR A O 1
ATOM 666 N N . GLU A 1 92 ? 0.758 11.566 3.756 1.00 94.75 92 GLU A N 1
ATOM 667 C CA . GLU A 1 92 ? -0.645 11.161 3.707 1.00 94.75 92 GLU A CA 1
ATOM 668 C C . GLU A 1 92 ? -1.394 12.043 2.700 1.00 94.75 92 GLU A C 1
ATOM 670 O O . GLU A 1 92 ? -1.180 13.252 2.634 1.00 94.75 92 GLU A O 1
ATOM 675 N N . ILE A 1 93 ? -2.226 11.421 1.872 1.00 95.38 93 ILE A N 1
ATOM 676 C CA . ILE A 1 93 ? -3.029 12.088 0.842 1.00 95.38 93 ILE A CA 1
ATOM 677 C C . ILE A 1 93 ? -4.492 12.100 1.269 1.00 95.38 93 ILE A C 1
ATOM 679 O O . ILE A 1 93 ? -5.164 13.120 1.128 1.00 95.38 93 ILE A O 1
ATOM 683 N N . CYS A 1 94 ? -4.991 10.978 1.790 1.00 93.88 94 CYS A N 1
ATOM 684 C CA . CYS A 1 94 ? -6.366 10.861 2.261 1.00 93.88 94 CYS A CA 1
ATOM 685 C C . CYS A 1 94 ? -6.460 9.970 3.500 1.00 93.88 94 CYS A C 1
ATOM 687 O O . CYS A 1 94 ? -5.697 9.015 3.644 1.00 93.88 94 CYS A O 1
ATOM 689 N N . ASN A 1 95 ? -7.460 10.260 4.334 1.00 94.44 95 ASN A N 1
ATOM 690 C CA . ASN A 1 95 ? -7.813 9.507 5.533 1.00 94.44 95 ASN A CA 1
ATOM 691 C C . ASN A 1 95 ? -9.333 9.382 5.611 1.00 94.44 95 ASN A C 1
ATOM 693 O O . ASN A 1 95 ? -10.024 10.317 6.022 1.00 94.44 95 ASN A O 1
ATOM 697 N N . TYR A 1 96 ? -9.864 8.253 5.158 1.00 96.25 96 TYR A N 1
ATOM 698 C CA . TYR A 1 96 ? -11.302 8.015 5.138 1.00 96.25 96 TYR A CA 1
ATOM 699 C C . TYR A 1 96 ? -11.703 7.149 6.320 1.00 96.25 96 TYR A C 1
ATOM 701 O O . TYR A 1 96 ? -11.093 6.115 6.576 1.00 96.25 96 TYR A O 1
ATOM 709 N N . SER A 1 97 ? -12.744 7.568 7.033 1.00 95.94 97 SER A N 1
ATOM 710 C CA . SER A 1 97 ? -13.347 6.784 8.109 1.00 95.94 97 SER A CA 1
ATOM 711 C C . SER A 1 97 ? -14.668 6.192 7.633 1.00 95.94 97 SER A C 1
ATOM 713 O O . SER A 1 97 ? -15.494 6.905 7.068 1.00 95.94 97 SER A O 1
ATOM 715 N N . TYR A 1 98 ? -14.865 4.904 7.892 1.00 95.69 98 TYR A N 1
ATOM 716 C CA . TYR A 1 98 ? -16.072 4.161 7.539 1.00 95.69 98 TYR A CA 1
ATOM 717 C C . TYR A 1 98 ? -16.851 3.756 8.794 1.00 95.69 98 TYR A C 1
ATOM 719 O O . TYR A 1 98 ? -16.297 3.651 9.893 1.00 95.69 98 TYR A O 1
ATOM 727 N N . SER A 1 99 ? -18.152 3.509 8.638 1.00 96.00 99 SER A N 1
ATOM 728 C CA . SER A 1 99 ? -19.005 3.038 9.735 1.00 96.00 99 SER A CA 1
ATOM 729 C C . SER A 1 99 ? -18.637 1.617 10.170 1.00 96.00 99 SER A C 1
ATOM 731 O O . SER A 1 99 ? -18.570 1.358 11.371 1.00 96.00 99 SER A O 1
ATOM 733 N N . ASN A 1 100 ? -18.288 0.754 9.210 1.00 95.12 100 ASN A N 1
ATOM 734 C CA . ASN A 1 100 ? -17.962 -0.659 9.408 1.00 95.12 100 ASN A CA 1
ATOM 735 C C . ASN A 1 100 ? -16.478 -0.961 9.153 1.00 95.12 100 ASN A C 1
ATOM 737 O O . ASN A 1 100 ? -15.742 -0.141 8.598 1.00 95.12 100 ASN A O 1
ATOM 741 N N . THR A 1 101 ? -16.038 -2.143 9.591 1.00 95.31 101 THR A N 1
ATOM 742 C CA . THR A 1 101 ? -14.691 -2.675 9.332 1.00 95.31 101 THR A CA 1
ATOM 743 C C . THR A 1 101 ? -14.459 -2.858 7.840 1.00 95.31 101 THR A C 1
ATOM 745 O O . THR A 1 101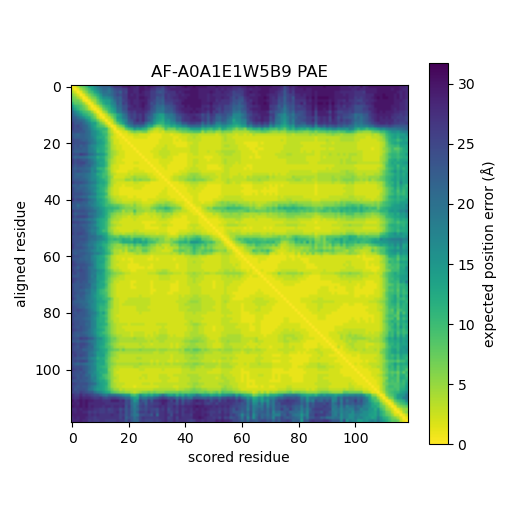 ? -15.279 -3.449 7.144 1.00 95.31 101 THR A O 1
ATOM 748 N N . ILE A 1 102 ? -13.319 -2.367 7.357 1.00 95.19 102 ILE A N 1
ATOM 749 C CA . ILE A 1 102 ? -12.902 -2.540 5.969 1.00 95.19 102 ILE A CA 1
ATOM 750 C C . ILE A 1 102 ? -12.433 -3.985 5.795 1.00 95.19 102 ILE A C 1
ATOM 752 O O . ILE A 1 102 ? -11.508 -4.426 6.474 1.00 95.19 102 ILE A O 1
ATOM 756 N N . LEU A 1 103 ? -13.070 -4.715 4.881 1.00 94.62 103 LEU A N 1
ATOM 757 C CA . LEU A 1 103 ? -12.765 -6.128 4.631 1.00 94.62 103 LEU A CA 1
ATOM 758 C C . LEU A 1 103 ? -11.766 -6.329 3.485 1.00 94.62 103 LEU A C 1
ATOM 760 O O . LEU A 1 103 ? -11.033 -7.313 3.467 1.00 94.62 103 LEU A O 1
ATOM 764 N N . ALA A 1 104 ? -11.726 -5.398 2.530 1.00 92.31 104 ALA A N 1
ATOM 765 C CA . ALA A 1 104 ? -10.807 -5.426 1.402 1.00 92.31 104 ALA A CA 1
ATOM 766 C C . ALA A 1 104 ? -10.574 -4.015 0.852 1.00 92.31 104 ALA A C 1
ATOM 768 O O . ALA A 1 104 ? -11.438 -3.142 0.947 1.00 92.31 104 ALA A O 1
ATOM 769 N N . VAL A 1 105 ? -9.412 -3.813 0.232 1.00 92.75 105 VAL A N 1
ATOM 770 C CA . VAL A 1 105 ? -9.058 -2.592 -0.497 1.00 92.75 105 VAL A CA 1
ATOM 771 C C . VAL A 1 105 ? -8.483 -2.995 -1.849 1.00 92.75 105 VAL A C 1
ATOM 773 O O . VAL A 1 105 ? -7.642 -3.891 -1.916 1.00 92.75 105 VAL A O 1
ATOM 776 N N . LYS A 1 106 ? -8.943 -2.344 -2.921 1.00 92.69 106 LYS A N 1
ATOM 777 C CA . LYS A 1 106 ? -8.401 -2.507 -4.272 1.00 92.69 106 LYS A CA 1
ATOM 778 C C . LYS A 1 106 ? -8.254 -1.160 -4.965 1.00 92.69 106 LYS A C 1
ATOM 780 O O . LYS A 1 106 ? -9.226 -0.419 -5.097 1.00 92.69 106 LYS A O 1
ATOM 785 N N . LEU A 1 107 ? -7.044 -0.859 -5.424 1.00 92.25 107 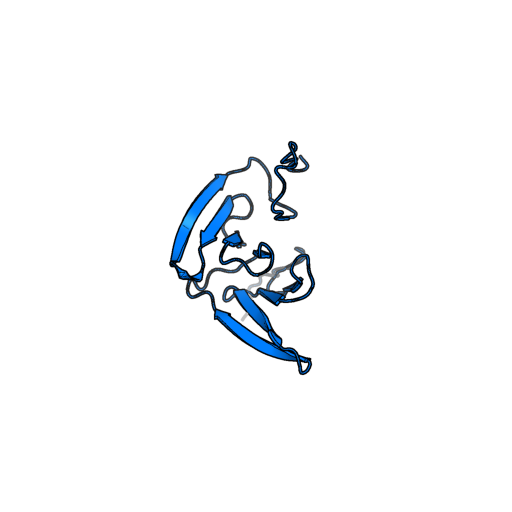LEU A N 1
ATOM 786 C CA . LEU A 1 107 ? -6.719 0.350 -6.174 1.00 92.25 107 LEU A CA 1
ATOM 787 C C . LEU A 1 107 ? -6.713 0.083 -7.685 1.00 92.25 107 LEU A C 1
ATOM 789 O O . LEU A 1 107 ? -6.299 -0.981 -8.145 1.00 92.25 107 LEU A O 1
ATOM 793 N N . ASN A 1 108 ? -7.132 1.079 -8.466 1.00 91.06 108 ASN A N 1
ATOM 794 C CA . ASN A 1 108 ? -7.009 1.098 -9.924 1.00 91.06 108 ASN A CA 1
ATOM 795 C C . ASN A 1 108 ? -6.793 2.545 -10.420 1.00 91.06 108 ASN A C 1
ATOM 797 O O . ASN A 1 108 ? -6.995 3.502 -9.674 1.00 91.06 108 ASN A O 1
ATOM 801 N N . ARG A 1 109 ? -6.351 2.712 -11.673 1.00 86.44 109 ARG A N 1
ATOM 802 C CA . ARG A 1 109 ? -6.217 4.010 -12.360 1.00 86.44 109 ARG A CA 1
ATOM 803 C C . ARG A 1 109 ? -7.542 4.505 -12.942 1.00 86.44 109 ARG A C 1
ATOM 805 O O . ARG A 1 109 ? -7.660 5.689 -13.241 1.00 86.44 109 ARG A O 1
ATOM 812 N N . SER A 1 110 ? -8.516 3.615 -13.126 1.00 78.75 110 SER A N 1
ATOM 813 C CA . SER A 1 110 ? -9.861 3.987 -13.553 1.00 78.75 110 SER A CA 1
ATOM 814 C C . SER A 1 110 ? -10.667 4.518 -12.374 1.00 78.75 110 SER A C 1
ATOM 816 O O . SER A 1 110 ? -10.670 3.929 -11.293 1.00 78.75 110 SER A O 1
ATOM 818 N N . VAL A 1 111 ? -11.423 5.587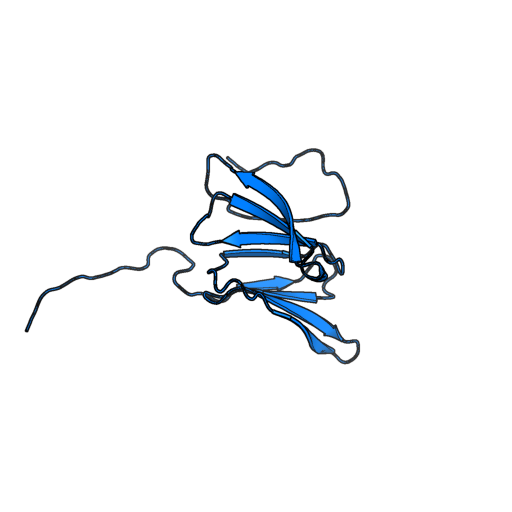 -12.608 1.00 57.06 111 VAL A N 1
ATOM 819 C CA . VAL A 1 111 ? -12.509 5.990 -11.715 1.00 57.06 111 VAL A CA 1
ATOM 820 C C . VAL A 1 111 ? -13.633 4.972 -11.915 1.00 57.06 111 VAL A C 1
ATOM 822 O O . VAL A 1 111 ? -14.542 5.197 -12.708 1.00 57.06 111 VAL A O 1
ATOM 825 N N . SER A 1 112 ? -13.553 3.801 -11.277 1.00 48.53 112 SER A N 1
ATOM 826 C CA . SER A 1 112 ? -14.762 2.992 -11.130 1.00 48.53 112 SER A CA 1
ATOM 827 C C . SER A 1 112 ? -15.702 3.813 -10.262 1.00 48.53 112 SER A C 1
ATOM 829 O O . SER A 1 112 ? -15.408 4.082 -9.101 1.00 48.53 112 SER A O 1
ATOM 831 N N . SER A 1 113 ? -16.809 4.248 -10.848 1.00 40.41 113 SER A N 1
ATOM 832 C CA . SER A 1 113 ? -17.859 5.073 -10.248 1.00 40.41 113 SER A CA 1
ATOM 833 C C . SER A 1 113 ? -18.617 4.399 -9.095 1.00 40.41 113 SER A C 1
ATOM 835 O O . SER A 1 113 ? -19.712 4.821 -8.755 1.00 40.41 113 SER A O 1
ATOM 837 N N . GLU A 1 114 ? -18.053 3.375 -8.464 1.00 42.00 114 GLU A N 1
ATOM 838 C CA . GLU A 1 114 ? -18.625 2.718 -7.299 1.00 42.00 114 GLU A CA 1
ATOM 839 C C . GLU A 1 114 ? -17.499 2.319 -6.346 1.00 42.00 114 GLU A C 1
ATOM 841 O O . GLU A 1 114 ? -16.960 1.214 -6.389 1.00 42.00 114 GLU A O 1
ATOM 846 N N . LEU A 1 115 ? -17.163 3.231 -5.433 1.00 42.09 115 LEU A N 1
ATOM 847 C CA . LEU A 1 115 ? -16.547 2.863 -4.163 1.00 42.09 115 LEU A CA 1
ATOM 848 C C . LEU A 1 115 ? -17.633 2.166 -3.319 1.00 42.09 115 LEU A C 1
ATOM 850 O O . LEU A 1 115 ? -18.173 2.742 -2.379 1.00 42.09 115 LEU A O 1
ATOM 854 N N . ARG A 1 116 ? -18.028 0.943 -3.689 1.00 42.31 116 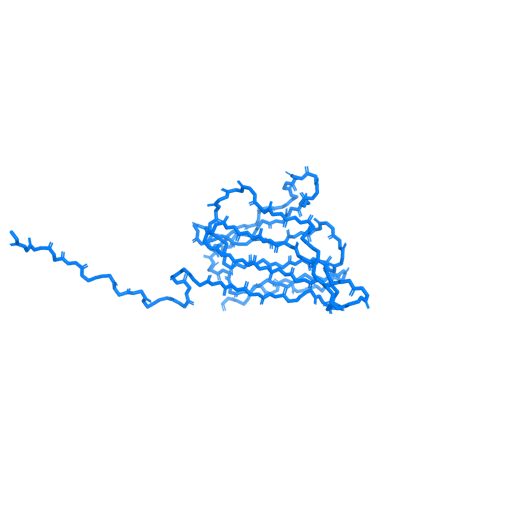ARG A N 1
ATOM 855 C CA . ARG A 1 116 ? -18.866 0.114 -2.817 1.00 42.31 116 ARG A CA 1
ATOM 856 C C . ARG A 1 116 ? -17.961 -0.474 -1.746 1.00 42.31 116 ARG A C 1
ATOM 858 O O . ARG A 1 116 ? -17.347 -1.518 -1.940 1.00 42.31 116 ARG A O 1
ATOM 865 N N . ALA A 1 117 ? -17.876 0.214 -0.612 1.00 41.66 117 ALA A N 1
ATOM 866 C CA . ALA A 1 117 ? -17.683 -0.505 0.634 1.00 41.66 117 ALA A CA 1
ATOM 867 C C . ALA A 1 117 ? -18.894 -1.439 0.747 1.00 41.66 117 ALA A C 1
ATOM 869 O O . ALA A 1 117 ? -20.025 -0.964 0.785 1.00 41.66 117 ALA A O 1
ATOM 870 N N . SER A 1 118 ? -18.674 -2.748 0.657 1.00 39.97 118 SER A N 1
ATOM 871 C CA . SER A 1 118 ? -19.713 -3.722 0.977 1.00 39.97 118 SER A CA 1
ATOM 872 C C . SER A 1 118 ? -20.128 -3.479 2.429 1.00 39.97 118 SER A C 1
ATOM 874 O O . SER A 1 118 ? -19.313 -3.700 3.328 1.00 39.97 118 SER A O 1
ATOM 876 N N . GLU A 1 119 ? -21.328 -2.932 2.623 1.00 42.59 119 GLU A N 1
ATOM 877 C CA . GLU A 1 119 ? -21.994 -2.828 3.926 1.00 42.59 119 GLU A CA 1
ATOM 878 C C . GLU A 1 119 ? -22.371 -4.206 4.470 1.00 42.59 119 GLU A C 1
ATOM 880 O O . GLU A 1 119 ? -22.726 -5.092 3.656 1.00 42.59 119 GLU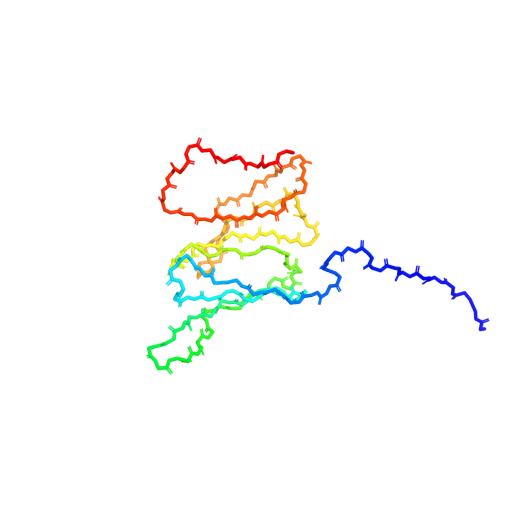 A O 1
#

Radius of gyration: 16.22 Å; Cα contacts (8 Å, |Δi|>4): 226; chains: 1; bounding box: 38×32×56 Å

Organism: Pectinophora gossypiella (NCBI:txid13191)